Protein AF-A0A0V0T1G8-F1 (afdb_monomer_lite)

Secondary structure (DSSP, 8-state):
--SSHHHHHHHHHTT---TT----------------SPP-S---HHHHHHHHHHHHHHHHHHHHHHHHS-TT-HHHHHHHHHHHHHHT-------

Sequence (95 aa):
MEFNTSFESKLEIDSNYEDGAVITSLDFAHNLQFYETPPTVNMDYRRAVDLAIQRHQVLLAVEMAGRRFPKFSENYMKFLDGQLREINFQIAISS

Structure (mmCIF, N/CA/C/O backbone):
data_AF-A0A0V0T1G8-F1
#
_entry.id   AF-A0A0V0T1G8-F1
#
loop_
_atom_site.group_PDB
_atom_site.id
_atom_site.type_symbol
_atom_site.label_atom_id
_atom_site.label_alt_id
_atom_site.label_comp_id
_atom_site.label_asym_id
_atom_site.label_entity_id
_atom_site.label_seq_id
_atom_site.pdbx_PDB_ins_code
_atom_site.Cartn_x
_atom_site.Cartn_y
_atom_site.Cartn_z
_atom_site.occupancy
_atom_site.B_iso_or_equiv
_atom_site.auth_seq_id
_atom_site.auth_comp_id
_atom_site.auth_asym_id
_atom_site.auth_atom_id
_atom_site.pdbx_PDB_model_num
ATOM 1 N N . MET A 1 1 ? 21.473 -4.864 9.298 1.00 38.75 1 MET A N 1
ATOM 2 C CA . MET A 1 1 ? 20.460 -4.582 8.258 1.00 38.75 1 MET A CA 1
ATOM 3 C C . MET A 1 1 ? 19.327 -3.861 8.981 1.00 38.75 1 MET A C 1
ATOM 5 O O . MET A 1 1 ? 18.482 -4.518 9.559 1.00 38.75 1 MET A O 1
ATOM 9 N N . GLU A 1 2 ? 19.411 -2.531 9.095 1.00 44.78 2 GLU A N 1
ATOM 10 C CA . GLU A 1 2 ? 18.603 -1.698 10.018 1.00 44.78 2 GLU A CA 1
ATOM 11 C C . GLU A 1 2 ? 17.732 -0.676 9.261 1.00 44.78 2 GLU A C 1
ATOM 13 O O . GLU A 1 2 ? 17.569 0.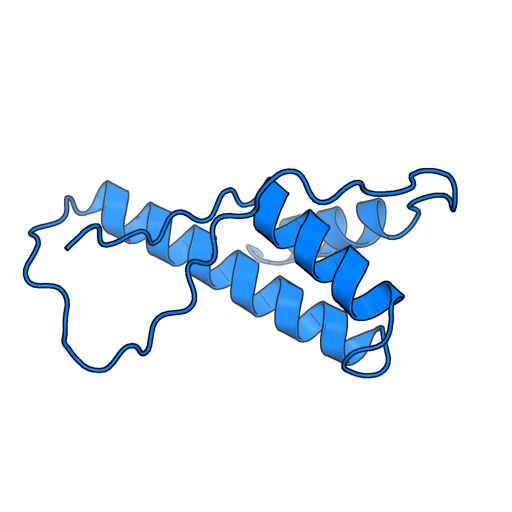461 9.683 1.00 44.78 2 GLU A O 1
ATOM 18 N N . PHE A 1 3 ? 17.191 -1.047 8.098 1.00 46.66 3 PHE A N 1
ATOM 19 C CA . PHE A 1 3 ? 16.413 -0.109 7.275 1.00 46.66 3 PHE A CA 1
ATOM 20 C C . PHE A 1 3 ? 14.951 0.076 7.736 1.00 46.66 3 PHE A C 1
ATOM 22 O O . PHE A 1 3 ? 14.299 1.009 7.276 1.00 46.66 3 PHE A O 1
ATOM 29 N N . ASN A 1 4 ? 14.441 -0.751 8.660 1.00 52.19 4 ASN A N 1
ATOM 30 C CA . ASN A 1 4 ? 13.016 -0.750 9.037 1.00 52.19 4 ASN A CA 1
ATOM 31 C C . ASN A 1 4 ? 12.676 0.073 10.291 1.00 52.19 4 ASN A C 1
ATOM 33 O O . ASN A 1 4 ? 11.540 0.518 10.432 1.00 52.19 4 ASN A O 1
ATOM 37 N N . THR A 1 5 ? 13.637 0.337 11.179 1.00 55.09 5 THR A N 1
ATOM 38 C CA . THR A 1 5 ? 13.366 0.987 12.476 1.00 55.09 5 THR A CA 1
ATOM 39 C C . THR A 1 5 ? 12.927 2.444 12.336 1.00 55.09 5 THR A C 1
ATOM 41 O O . THR A 1 5 ? 12.116 2.917 13.124 1.00 55.09 5 THR A O 1
ATOM 44 N N . SER A 1 6 ? 13.417 3.158 11.316 1.00 55.78 6 SER A N 1
ATOM 45 C CA . SER A 1 6 ? 13.070 4.569 11.088 1.00 55.78 6 SER A CA 1
ATOM 46 C C . SER A 1 6 ? 11.658 4.780 10.533 1.00 55.78 6 SER A C 1
ATOM 48 O O . SER A 1 6 ? 11.103 5.861 10.713 1.00 55.78 6 SER A O 1
ATOM 50 N N . PHE A 1 7 ? 11.097 3.805 9.816 1.00 57.19 7 PHE A N 1
ATOM 51 C CA . PHE A 1 7 ? 9.729 3.900 9.301 1.00 57.19 7 PHE A CA 1
ATOM 52 C C . PHE A 1 7 ? 8.729 3.473 10.375 1.00 57.19 7 PHE A C 1
ATOM 54 O O . PHE A 1 7 ? 7.765 4.187 10.630 1.00 57.19 7 PHE A O 1
ATOM 61 N N . GLU A 1 8 ? 9.012 2.371 11.075 1.00 53.88 8 GLU A N 1
ATOM 62 C CA . GLU A 1 8 ? 8.204 1.911 12.208 1.00 53.88 8 GLU A CA 1
ATOM 63 C C . GLU A 1 8 ? 8.099 2.977 13.311 1.00 53.88 8 GLU A C 1
ATOM 65 O O . GLU A 1 8 ? 7.002 3.215 13.817 1.00 53.88 8 GLU A O 1
ATOM 70 N N . SER A 1 9 ? 9.193 3.687 13.619 1.00 57.59 9 SER A N 1
ATOM 71 C CA . SER A 1 9 ? 9.179 4.782 14.599 1.00 57.59 9 SER A CA 1
ATOM 72 C C . SER A 1 9 ? 8.376 6.001 14.133 1.00 57.59 9 SER A C 1
ATOM 74 O O . SER A 1 9 ? 7.678 6.616 14.936 1.00 57.59 9 SER A O 1
ATOM 76 N N . LYS A 1 10 ? 8.401 6.332 12.834 1.00 56.81 10 LYS A N 1
ATOM 77 C CA . LYS A 1 10 ? 7.560 7.399 12.267 1.00 56.81 10 LYS A CA 1
ATOM 78 C C . LYS A 1 10 ? 6.067 7.049 12.386 1.00 56.81 10 LYS A C 1
ATOM 80 O O . LYS A 1 10 ? 5.278 7.873 12.830 1.00 56.81 10 LYS A O 1
ATOM 85 N N . LEU A 1 11 ? 5.709 5.791 12.118 1.00 54.38 11 LEU A N 1
ATOM 86 C CA . LEU A 1 11 ? 4.345 5.263 12.261 1.00 54.38 11 LEU A CA 1
ATOM 87 C C . LEU A 1 11 ? 3.858 5.118 13.715 1.00 54.38 11 LEU A C 1
ATOM 89 O O . LEU A 1 11 ? 2.660 4.936 13.960 1.00 54.38 11 LEU A O 1
ATOM 93 N N . GLU A 1 12 ? 4.759 5.112 14.696 1.00 52.22 12 GLU A N 1
ATOM 94 C CA . GLU A 1 12 ? 4.407 5.182 16.120 1.00 52.22 12 GLU A CA 1
ATOM 95 C C . GLU A 1 12 ? 4.017 6.601 16.544 1.00 52.22 12 GLU A C 1
ATOM 97 O O . GLU A 1 12 ? 3.050 6.764 17.291 1.00 52.22 12 GLU A O 1
ATOM 102 N N . ILE A 1 13 ? 4.703 7.620 16.020 1.00 50.94 13 ILE A N 1
ATOM 103 C CA . ILE A 1 13 ? 4.479 9.030 16.371 1.00 50.94 13 ILE A CA 1
ATOM 104 C C . ILE A 1 13 ? 3.107 9.522 15.877 1.00 50.94 13 ILE A C 1
ATOM 106 O O . ILE A 1 13 ? 2.407 10.214 16.616 1.00 50.94 13 ILE A O 1
ATOM 110 N N . ASP A 1 14 ? 2.667 9.080 14.697 1.00 50.06 14 ASP A N 1
ATOM 111 C CA . ASP A 1 14 ? 1.399 9.515 14.088 1.00 50.06 14 ASP A CA 1
ATOM 112 C C . ASP A 1 14 ? 0.146 8.822 14.669 1.00 50.06 14 ASP A C 1
ATOM 114 O O . ASP A 1 14 ? -0.978 9.086 14.244 1.00 50.06 14 ASP A O 1
ATOM 118 N N . SER A 1 15 ? 0.305 7.941 15.667 1.00 48.75 15 SER A N 1
ATOM 119 C CA . SER A 1 15 ? -0.818 7.255 16.332 1.00 48.75 15 SER A CA 1
ATOM 120 C C . SER A 1 15 ? -1.577 8.116 17.355 1.00 48.75 15 SER A C 1
ATOM 122 O O . SER A 1 15 ? -2.650 7.719 17.806 1.00 48.75 15 SER A O 1
ATOM 124 N N . ASN A 1 16 ? -1.067 9.310 17.677 1.00 44.91 16 ASN A N 1
ATOM 125 C CA . ASN A 1 16 ? -1.684 10.271 18.600 1.00 44.91 16 ASN A CA 1
ATOM 126 C C . ASN A 1 16 ? -2.586 11.290 17.872 1.00 44.91 16 ASN A C 1
ATOM 128 O O . ASN A 1 16 ? -2.522 12.489 18.142 1.00 44.91 16 ASN A O 1
ATOM 132 N N . TYR A 1 17 ? -3.387 10.841 16.902 1.00 49.03 17 TYR A N 1
ATOM 133 C CA . TYR A 1 17 ? -4.276 11.733 16.155 1.00 49.03 17 TYR A CA 1
ATOM 134 C C . TYR A 1 17 ? -5.554 12.014 16.965 1.00 49.03 17 TYR A C 1
ATOM 136 O O . TYR A 1 17 ? -6.399 11.137 17.138 1.00 49.03 17 TYR A O 1
ATOM 144 N N . GLU A 1 18 ? -5.651 13.235 17.494 1.00 45.75 18 GLU A N 1
ATOM 145 C CA . GLU A 1 18 ? -6.779 13.754 18.278 1.00 45.75 18 GLU A CA 1
ATOM 146 C C . GLU A 1 18 ? -8.108 13.754 17.490 1.00 45.75 18 GLU A C 1
ATOM 148 O O . GLU A 1 18 ? -8.156 14.005 16.283 1.00 45.75 18 GLU A O 1
ATOM 153 N N . ASP A 1 19 ? -9.193 13.505 18.227 1.00 49.22 19 ASP A N 1
ATOM 154 C CA . ASP A 1 19 ? -10.594 13.224 17.855 1.00 49.22 19 ASP A CA 1
ATOM 155 C C . ASP A 1 19 ? -11.364 14.388 17.171 1.00 49.22 19 ASP A C 1
ATOM 157 O O . ASP A 1 19 ? -12.555 14.592 17.386 1.00 49.22 19 ASP A O 1
ATOM 161 N N . GLY A 1 20 ? -10.693 15.216 16.364 1.00 45.19 20 GLY A N 1
ATOM 162 C CA . GLY A 1 20 ? -11.221 16.525 15.947 1.00 45.19 20 GLY A CA 1
ATOM 163 C C . GLY A 1 20 ? -11.610 16.706 14.477 1.00 45.19 20 GLY A C 1
ATOM 164 O O . GLY A 1 20 ? -12.249 17.704 14.147 1.00 45.19 20 GLY A O 1
ATOM 165 N N . ALA A 1 21 ? -11.244 15.800 13.568 1.00 41.84 21 ALA A N 1
ATOM 166 C CA . ALA A 1 21 ? -11.472 16.005 12.135 1.00 41.84 21 ALA A CA 1
ATOM 167 C C . ALA A 1 21 ? -12.566 15.072 11.597 1.00 41.84 21 ALA A C 1
ATOM 169 O O . ALA A 1 21 ? -12.334 13.891 11.339 1.00 41.84 21 ALA A O 1
ATOM 170 N N . VAL A 1 22 ? -13.764 15.623 11.378 1.00 43.78 22 VAL A N 1
ATOM 171 C CA . VAL A 1 22 ? -14.769 15.020 10.492 1.00 43.78 22 VAL A CA 1
ATOM 172 C C . VAL A 1 22 ? -14.164 14.992 9.089 1.00 43.78 22 VAL A C 1
ATOM 174 O O . VAL A 1 22 ? -14.121 16.013 8.405 1.00 43.78 22 VAL A O 1
ATOM 177 N N . ILE A 1 23 ? -13.649 13.833 8.676 1.00 48.25 23 ILE A N 1
ATOM 178 C CA . ILE A 1 23 ? -13.094 13.643 7.336 1.00 48.25 23 ILE A CA 1
ATOM 179 C C . ILE A 1 23 ? -14.272 13.567 6.366 1.00 48.25 23 ILE A C 1
ATOM 181 O O . ILE A 1 23 ? -14.877 12.515 6.161 1.00 48.25 23 ILE A O 1
ATOM 185 N N . THR A 1 24 ? -14.630 14.710 5.784 1.00 41.44 24 THR A N 1
ATOM 186 C CA . THR A 1 24 ? -15.438 14.731 4.570 1.00 41.44 24 THR A CA 1
ATOM 187 C C . THR A 1 24 ? -14.639 14.023 3.479 1.00 41.44 24 THR A C 1
ATOM 189 O O . THR A 1 24 ? -13.460 14.304 3.262 1.00 41.44 24 THR A O 1
ATOM 192 N N . SER A 1 25 ? -15.265 13.032 2.847 1.00 48.28 25 SER A N 1
ATOM 193 C CA . SER A 1 25 ? -14.669 12.157 1.841 1.00 48.28 25 SER A CA 1
ATOM 194 C C . SER A 1 25 ? -14.319 12.926 0.563 1.00 48.28 25 SER A C 1
ATOM 196 O O . SER A 1 25 ? -15.007 12.814 -0.449 1.00 48.28 25 SER A O 1
ATOM 198 N N . LEU A 1 26 ? -13.257 13.727 0.586 1.00 43.47 26 LEU A N 1
ATOM 199 C CA . LEU A 1 26 ? -12.688 14.288 -0.631 1.00 43.47 26 LEU A CA 1
ATOM 200 C C . LEU A 1 26 ? -11.815 13.201 -1.277 1.00 43.47 26 LEU A C 1
ATOM 202 O O . LEU A 1 26 ? -10.638 13.016 -0.952 1.00 43.47 26 LEU A O 1
ATOM 206 N N . ASP A 1 27 ? -12.508 12.387 -2.073 1.00 47.38 27 ASP A N 1
ATOM 207 C CA . ASP A 1 27 ? -12.052 11.630 -3.237 1.00 47.38 27 ASP A CA 1
ATOM 208 C C . ASP A 1 27 ? -10.658 11.001 -3.143 1.00 47.38 27 ASP A C 1
ATOM 210 O O . ASP A 1 27 ? -9.732 11.357 -3.873 1.00 47.38 27 ASP A O 1
ATOM 214 N N . PHE A 1 28 ? -10.519 9.962 -2.315 1.00 47.88 28 PHE A N 1
ATOM 215 C CA . PHE A 1 28 ? -9.586 8.904 -2.696 1.00 47.88 28 PHE A CA 1
ATOM 216 C C . PHE A 1 28 ? -10.239 8.164 -3.871 1.00 47.88 28 PHE A C 1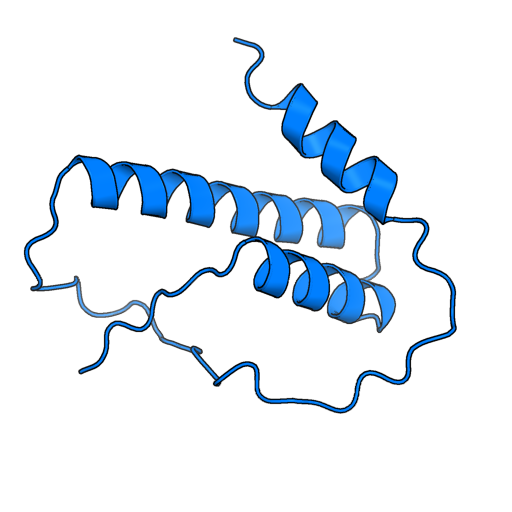
ATOM 218 O O . PHE A 1 28 ? -11.132 7.331 -3.675 1.00 47.88 28 PHE A O 1
ATOM 225 N N . ALA A 1 29 ? -9.869 8.545 -5.100 1.00 52.81 29 ALA A N 1
ATOM 226 C CA . ALA A 1 29 ? -10.328 7.883 -6.317 1.00 52.81 29 ALA A CA 1
ATOM 227 C C . ALA A 1 29 ? -10.193 6.366 -6.129 1.00 52.81 29 ALA A C 1
ATOM 229 O O . ALA A 1 29 ? -9.146 5.874 -5.702 1.00 52.81 29 ALA A O 1
ATOM 230 N N . HIS A 1 30 ? -11.288 5.634 -6.336 1.00 51.84 30 HIS A N 1
ATOM 231 C CA . HIS A 1 30 ? -11.357 4.212 -6.020 1.00 51.84 30 HIS A CA 1
ATOM 232 C C . HIS A 1 30 ? -10.450 3.410 -6.968 1.00 51.84 30 HIS A C 1
ATOM 234 O O . HIS A 1 30 ? -10.890 2.908 -7.995 1.00 51.84 30 HIS A O 1
ATOM 240 N N . ASN A 1 31 ? -9.176 3.264 -6.595 1.00 66.56 31 ASN A N 1
ATOM 241 C CA . ASN A 1 31 ? -8.144 2.495 -7.302 1.00 66.56 31 ASN A CA 1
ATOM 242 C C . ASN A 1 31 ? -8.230 0.988 -6.984 1.00 66.56 31 ASN A C 1
ATOM 244 O O . ASN A 1 31 ? -7.213 0.296 -6.906 1.00 66.56 31 ASN A O 1
ATOM 248 N N . LEU A 1 32 ? -9.437 0.474 -6.717 1.00 76.56 32 LEU A N 1
ATOM 249 C CA . LEU A 1 32 ? -9.626 -0.947 -6.451 1.00 76.56 32 LEU A CA 1
ATOM 250 C C . LEU A 1 32 ? -9.487 -1.709 -7.769 1.00 76.56 32 LEU A C 1
ATOM 252 O O . LEU A 1 32 ? -10.361 -1.647 -8.630 1.00 76.56 32 LEU A O 1
ATOM 256 N N . GLN A 1 33 ? -8.387 -2.442 -7.905 1.00 77.81 33 GLN A N 1
ATOM 257 C CA . GLN A 1 33 ? -8.075 -3.227 -9.091 1.00 77.81 33 GLN A CA 1
ATOM 258 C C . GLN A 1 33 ? -7.773 -4.675 -8.703 1.00 77.81 33 GLN A C 1
ATOM 260 O O . GLN A 1 33 ? -7.053 -4.945 -7.739 1.00 77.81 33 GLN A O 1
ATOM 265 N N . PHE A 1 34 ? -8.289 -5.613 -9.494 1.00 83.69 34 PHE A N 1
ATOM 266 C CA . PHE A 1 34 ? -7.829 -6.997 -9.470 1.00 83.69 34 PHE A CA 1
ATOM 267 C C . PHE A 1 34 ? -6.537 -7.107 -10.287 1.00 83.69 34 PHE A C 1
ATOM 269 O O . PHE A 1 34 ? -6.516 -6.791 -11.476 1.00 83.69 34 PHE A O 1
ATOM 276 N N . TYR A 1 35 ? -5.450 -7.548 -9.655 1.00 84.50 35 TYR A N 1
ATOM 277 C CA . TYR A 1 35 ? -4.153 -7.751 -10.310 1.00 84.50 35 TYR A CA 1
ATOM 278 C C . TYR A 1 35 ? -4.120 -9.081 -11.078 1.00 84.50 35 TYR A C 1
ATOM 280 O O . TYR A 1 35 ? -3.406 -10.006 -10.699 1.00 84.50 35 TYR A O 1
ATOM 288 N N . GLU A 1 36 ? -4.934 -9.196 -12.127 1.00 86.50 36 GLU A N 1
ATOM 289 C CA . GLU A 1 36 ? -5.022 -10.407 -12.954 1.00 86.50 36 GLU A CA 1
ATOM 290 C C . GLU A 1 36 ? -4.022 -10.381 -14.115 1.00 86.50 36 GLU A C 1
ATOM 292 O O . GLU A 1 36 ? -3.258 -11.324 -14.320 1.00 86.50 36 GLU A O 1
ATOM 297 N N . THR A 1 37 ? -3.996 -9.278 -14.864 1.00 84.75 37 THR A N 1
ATOM 298 C CA . THR A 1 37 ? -3.134 -9.126 -16.038 1.00 84.75 37 THR A CA 1
ATOM 299 C C . THR A 1 37 ? -1.838 -8.400 -15.680 1.00 84.75 37 THR A C 1
ATOM 301 O O . THR A 1 37 ? -1.901 -7.313 -15.093 1.00 84.75 37 THR A O 1
ATOM 304 N N . PRO A 1 38 ? -0.663 -8.927 -16.070 1.00 85.88 38 PRO A N 1
ATOM 305 C CA . PRO A 1 38 ? 0.597 -8.214 -15.907 1.00 85.88 38 PRO A CA 1
ATOM 306 C C . PRO A 1 38 ? 0.590 -6.865 -16.645 1.00 85.88 38 PRO A C 1
ATOM 308 O O . PRO A 1 38 ? 0.024 -6.772 -17.738 1.00 85.88 38 PRO A O 1
ATOM 311 N N . PRO A 1 39 ? 1.238 -5.824 -16.097 1.00 84.12 39 PRO A N 1
ATOM 312 C CA . PRO A 1 39 ? 1.375 -4.552 -16.794 1.00 84.12 39 PRO A CA 1
ATOM 313 C C . PRO A 1 39 ? 2.212 -4.720 -18.070 1.00 84.12 39 PRO A C 1
ATOM 315 O O . PRO A 1 39 ? 3.284 -5.319 -18.050 1.00 84.12 39 PRO A O 1
ATOM 318 N N . THR A 1 40 ? 1.736 -4.149 -19.177 1.00 85.69 40 THR A N 1
ATOM 319 C CA . THR A 1 40 ? 2.440 -4.112 -20.476 1.00 85.69 40 THR A CA 1
ATOM 320 C C . THR A 1 40 ? 3.287 -2.851 -20.658 1.00 85.69 40 THR A C 1
ATOM 322 O O . THR A 1 40 ? 4.013 -2.716 -21.642 1.00 85.69 40 THR A O 1
ATOM 325 N N . VAL A 1 41 ? 3.192 -1.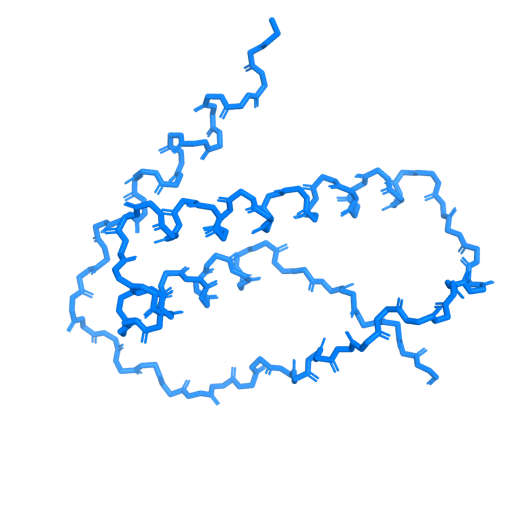911 -19.715 1.00 83.44 41 VAL A N 1
ATOM 326 C CA . VAL A 1 41 ? 3.891 -0.625 -19.746 1.00 83.44 41 VAL A CA 1
ATOM 327 C C . VAL A 1 41 ? 5.357 -0.815 -19.359 1.00 83.44 41 VAL A C 1
ATOM 329 O O . VAL A 1 41 ? 5.664 -1.319 -18.278 1.00 83.44 41 VAL A O 1
ATOM 332 N N . ASN A 1 42 ? 6.266 -0.349 -20.217 1.00 86.62 42 ASN A N 1
ATOM 333 C CA . ASN A 1 42 ? 7.688 -0.273 -19.891 1.00 86.62 42 ASN A CA 1
ATOM 334 C C . ASN A 1 42 ? 7.927 0.772 -18.796 1.00 86.62 42 ASN A C 1
ATOM 336 O O . ASN A 1 42 ? 7.419 1.893 -18.863 1.00 86.62 42 ASN A O 1
ATOM 340 N N . MET A 1 43 ? 8.738 0.414 -17.804 1.00 86.81 43 MET A N 1
ATOM 341 C CA . MET A 1 43 ? 9.016 1.247 -16.641 1.00 86.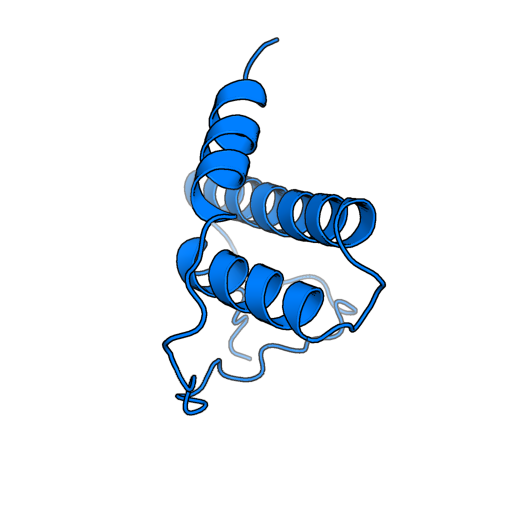81 43 MET A CA 1
ATOM 342 C C . MET A 1 43 ? 10.521 1.444 -16.476 1.00 86.81 43 MET A C 1
ATOM 344 O O . MET A 1 43 ? 11.291 0.493 -16.598 1.00 86.81 43 MET A O 1
ATOM 348 N N . ASP A 1 44 ? 10.934 2.678 -16.182 1.00 93.31 44 ASP A N 1
ATOM 349 C CA . ASP A 1 44 ? 12.319 2.964 -15.808 1.00 93.31 44 ASP A CA 1
ATOM 350 C C . ASP A 1 44 ? 12.688 2.265 -14.489 1.00 93.31 44 ASP A C 1
ATOM 352 O O . ASP A 1 44 ? 11.871 2.191 -13.569 1.00 93.31 44 ASP A O 1
ATOM 356 N N . TYR A 1 45 ? 13.930 1.791 -14.373 1.00 91.06 45 TYR A N 1
ATOM 357 C CA . TYR A 1 45 ? 14.382 1.037 -13.201 1.00 91.06 45 TYR A CA 1
ATOM 358 C C . TYR A 1 45 ? 14.231 1.835 -11.902 1.00 91.06 45 TYR A C 1
ATOM 360 O O . TYR A 1 45 ? 13.778 1.284 -10.900 1.00 91.06 45 TYR A O 1
ATOM 368 N N . ARG A 1 46 ? 14.554 3.137 -11.908 1.00 92.69 46 ARG A N 1
ATOM 369 C CA . ARG A 1 46 ? 14.416 3.974 -10.703 1.00 92.69 46 ARG A CA 1
ATOM 370 C C . ARG A 1 46 ? 12.961 4.050 -10.269 1.00 92.69 46 ARG A C 1
ATOM 372 O O . ARG A 1 46 ? 12.651 3.785 -9.116 1.00 92.69 46 ARG A O 1
ATOM 379 N N . ARG A 1 47 ? 12.067 4.285 -11.231 1.00 87.44 47 ARG A N 1
ATOM 380 C CA . ARG A 1 47 ? 10.623 4.310 -10.989 1.00 87.44 47 ARG A CA 1
ATOM 381 C C . ARG A 1 47 ? 10.098 2.970 -10.463 1.00 87.44 47 ARG A C 1
ATOM 383 O O . ARG A 1 47 ? 9.239 2.967 -9.588 1.00 87.44 47 ARG A O 1
ATOM 390 N N . ALA A 1 48 ? 10.613 1.847 -10.963 1.00 88.56 48 ALA A N 1
ATOM 391 C CA . ALA A 1 48 ? 10.247 0.520 -10.468 1.00 88.56 48 ALA A CA 1
ATOM 392 C C . ALA A 1 48 ? 10.668 0.310 -9.008 1.00 88.56 48 ALA A C 1
ATOM 394 O O . ALA A 1 48 ? 9.888 -0.214 -8.213 1.00 88.56 48 ALA A O 1
ATOM 395 N N . VAL A 1 49 ? 11.874 0.755 -8.645 1.00 91.06 49 VAL A N 1
ATOM 396 C CA . VAL A 1 49 ? 12.370 0.698 -7.264 1.00 91.06 49 VAL A CA 1
ATOM 397 C C . VAL A 1 49 ? 11.543 1.597 -6.347 1.00 91.06 49 VAL A C 1
ATOM 399 O O . VAL A 1 49 ? 11.099 1.132 -5.299 1.00 91.06 49 VAL A O 1
ATOM 402 N N . ASP A 1 50 ? 11.271 2.838 -6.752 1.00 89.06 50 ASP A N 1
ATOM 403 C CA . ASP A 1 50 ? 10.472 3.778 -5.959 1.00 89.06 50 ASP A CA 1
ATOM 404 C C . ASP A 1 50 ? 9.065 3.221 -5.690 1.00 89.06 50 ASP A C 1
ATOM 406 O O . ASP A 1 50 ? 8.602 3.216 -4.548 1.00 89.06 50 ASP A O 1
ATOM 410 N N . LEU A 1 51 ? 8.414 2.651 -6.711 1.00 87.38 51 LEU A N 1
ATOM 411 C CA . LEU A 1 51 ? 7.106 2.007 -6.562 1.00 87.38 51 LEU A CA 1
ATOM 412 C C . LEU A 1 51 ? 7.159 0.773 -5.654 1.00 87.38 51 LEU A C 1
ATOM 414 O O . LEU A 1 51 ? 6.233 0.553 -4.872 1.00 87.38 51 LEU A O 1
ATOM 418 N N . ALA A 1 52 ? 8.224 -0.029 -5.725 1.00 89.25 52 ALA A N 1
ATOM 419 C CA . ALA A 1 52 ? 8.400 -1.181 -4.843 1.00 89.25 52 ALA A CA 1
ATOM 420 C C . ALA A 1 52 ? 8.564 -0.753 -3.375 1.00 89.25 52 ALA A C 1
ATOM 422 O O . ALA A 1 52 ? 7.950 -1.356 -2.492 1.00 89.25 52 ALA A O 1
ATOM 423 N N . ILE A 1 53 ? 9.329 0.314 -3.117 1.00 89.69 53 ILE A N 1
ATOM 424 C CA . ILE A 1 53 ? 9.504 0.891 -1.777 1.00 89.69 53 ILE A CA 1
ATOM 425 C C . ILE A 1 53 ? 8.166 1.410 -1.245 1.00 89.69 53 ILE A C 1
ATOM 427 O O . ILE A 1 53 ? 7.758 1.037 -0.145 1.00 89.69 53 ILE A O 1
ATOM 431 N N . GLN A 1 54 ? 7.442 2.202 -2.039 1.00 87.25 54 GLN A N 1
ATOM 432 C CA . GLN A 1 54 ? 6.128 2.713 -1.642 1.00 87.25 54 GLN A CA 1
ATOM 433 C C . GLN A 1 54 ? 5.132 1.573 -1.385 1.00 87.25 54 GLN A C 1
ATOM 435 O O . GLN A 1 54 ? 4.415 1.577 -0.385 1.00 87.25 54 GLN A O 1
ATOM 440 N N . ARG A 1 55 ? 5.111 0.539 -2.241 1.00 88.81 55 ARG A N 1
ATOM 441 C CA . ARG A 1 55 ? 4.238 -0.627 -2.048 1.00 88.81 55 ARG A CA 1
ATOM 442 C C . ARG A 1 55 ? 4.570 -1.366 -0.757 1.00 88.81 55 ARG A C 1
ATOM 444 O O . ARG A 1 55 ? 3.654 -1.804 -0.064 1.00 88.81 55 ARG A O 1
ATOM 451 N N . HIS A 1 56 ? 5.851 -1.500 -0.429 1.00 90.00 56 HIS A N 1
ATOM 452 C CA . HIS A 1 56 ? 6.281 -2.129 0.813 1.00 90.00 56 HIS A CA 1
ATOM 453 C C . HIS A 1 56 ? 5.790 -1.351 2.042 1.00 90.00 56 HIS A C 1
ATOM 455 O O . HIS A 1 56 ? 5.224 -1.956 2.950 1.00 90.00 56 HIS A O 1
ATOM 461 N N . GLN A 1 57 ? 5.899 -0.019 2.028 1.00 87.88 57 GLN A N 1
ATOM 462 C CA . GLN A 1 57 ? 5.378 0.849 3.092 1.00 87.88 57 GLN A CA 1
ATOM 463 C C . GLN A 1 57 ? 3.865 0.685 3.290 1.00 87.88 57 GLN A C 1
ATOM 465 O O . GLN A 1 57 ? 3.402 0.563 4.423 1.00 87.88 57 GLN A O 1
ATOM 470 N N . VAL A 1 58 ? 3.095 0.589 2.198 1.00 88.62 58 VAL A N 1
ATOM 471 C CA . VAL A 1 58 ? 1.647 0.324 2.267 1.00 88.62 58 VAL A CA 1
ATOM 472 C C . VAL A 1 58 ? 1.353 -1.017 2.945 1.00 88.62 58 VAL A C 1
ATOM 474 O O . VAL A 1 58 ? 0.470 -1.100 3.797 1.00 88.62 58 VAL A O 1
ATOM 477 N N . LEU A 1 59 ? 2.076 -2.079 2.579 1.00 92.06 59 LEU A N 1
ATOM 478 C CA . LEU A 1 59 ? 1.864 -3.408 3.163 1.00 92.06 59 LEU A CA 1
ATOM 479 C C . LEU A 1 59 ? 2.212 -3.438 4.658 1.00 92.06 59 LEU A C 1
ATOM 481 O O . LEU A 1 59 ? 1.476 -4.047 5.434 1.00 92.06 59 LEU A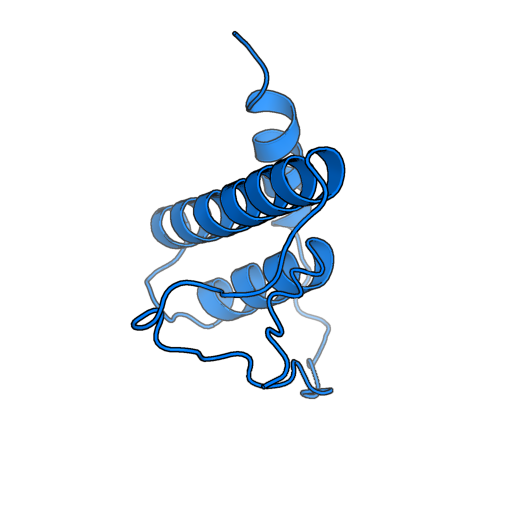 O 1
ATOM 485 N N . LEU A 1 60 ? 3.268 -2.730 5.068 1.00 92.31 60 LEU A N 1
ATOM 486 C CA . LEU A 1 60 ? 3.622 -2.569 6.480 1.00 92.31 60 LEU A CA 1
ATOM 487 C C . LEU A 1 60 ? 2.538 -1.816 7.259 1.00 92.31 60 LEU A C 1
ATOM 489 O O . LEU A 1 60 ? 2.153 -2.256 8.341 1.00 92.31 60 LEU A O 1
ATOM 493 N N . ALA A 1 61 ? 1.981 -0.736 6.704 1.00 88.81 61 ALA A N 1
ATOM 494 C CA . ALA A 1 61 ? 0.877 -0.016 7.338 1.00 88.81 61 ALA A CA 1
ATOM 495 C C . ALA A 1 61 ? -0.351 -0.926 7.555 1.00 88.81 61 ALA A C 1
ATOM 497 O O . ALA A 1 61 ? -0.959 -0.900 8.625 1.00 88.81 61 ALA A O 1
ATOM 498 N N . VAL A 1 62 ? -0.675 -1.792 6.584 1.00 90.25 62 VAL A N 1
ATOM 499 C CA . VAL A 1 62 ? -1.745 -2.802 6.711 1.00 90.25 62 VAL A CA 1
ATOM 500 C C . VAL A 1 62 ? -1.464 -3.795 7.835 1.00 90.25 62 VAL A C 1
ATOM 502 O O . VAL A 1 62 ? -2.361 -4.092 8.632 1.00 90.25 62 VAL A O 1
ATOM 505 N N . GLU A 1 63 ? -0.234 -4.294 7.926 1.00 93.31 63 GLU A N 1
ATOM 506 C CA . GLU A 1 63 ? 0.173 -5.206 8.994 1.00 93.31 63 GLU A CA 1
ATOM 507 C C . GLU A 1 63 ? 0.076 -4.538 10.373 1.00 93.31 63 GLU A C 1
ATOM 509 O O . GLU A 1 63 ? -0.510 -5.099 11.301 1.00 93.31 63 GLU A O 1
ATOM 514 N N . MET A 1 64 ? 0.585 -3.313 10.502 1.00 90.50 64 MET A N 1
ATOM 515 C CA . MET A 1 64 ? 0.554 -2.558 11.754 1.00 90.50 64 MET A CA 1
ATOM 516 C C . MET A 1 64 ? -0.871 -2.235 12.195 1.00 90.50 64 MET A C 1
ATOM 518 O O . MET A 1 64 ? -1.198 -2.408 13.371 1.00 90.50 64 MET A O 1
ATOM 522 N N . ALA A 1 65 ? -1.745 -1.848 11.264 1.00 90.25 65 ALA A N 1
ATOM 523 C CA . ALA A 1 65 ? -3.159 -1.632 11.549 1.00 90.25 65 ALA A CA 1
ATOM 524 C C . ALA A 1 65 ? -3.822 -2.907 12.090 1.00 90.25 65 ALA A C 1
ATOM 526 O O . ALA A 1 65 ? -4.557 -2.849 13.073 1.00 90.25 65 ALA A O 1
ATOM 527 N N . GLY A 1 66 ? -3.522 -4.065 11.488 1.00 91.06 66 GLY A N 1
ATOM 528 C CA . GLY A 1 66 ? -4.066 -5.360 11.907 1.00 91.06 66 GLY A CA 1
ATOM 529 C C . GLY A 1 66 ? -3.560 -5.842 13.269 1.00 91.06 66 GLY A C 1
ATOM 530 O O . GLY A 1 66 ? -4.269 -6.578 13.950 1.00 91.06 66 GLY A O 1
ATOM 531 N N . ARG A 1 67 ? -2.360 -5.418 13.685 1.00 91.94 67 ARG A N 1
ATOM 532 C CA . ARG A 1 67 ? -1.825 -5.688 15.030 1.00 91.94 67 ARG A CA 1
ATOM 533 C C . ARG A 1 67 ? -2.406 -4.755 16.096 1.00 91.94 67 ARG A C 1
ATOM 535 O O . ARG A 1 67 ? -2.544 -5.170 17.242 1.00 91.94 67 ARG A O 1
ATOM 542 N N . ARG A 1 68 ? -2.701 -3.499 15.739 1.00 88.38 68 ARG A N 1
ATOM 543 C CA . ARG A 1 68 ? -3.095 -2.437 16.685 1.00 88.38 68 ARG A CA 1
ATOM 544 C C . ARG A 1 68 ? -4.601 -2.329 16.901 1.00 88.38 68 ARG A C 1
ATOM 546 O O . ARG A 1 68 ? -5.032 -2.003 18.002 1.00 88.38 68 ARG A O 1
ATOM 553 N N . PHE A 1 69 ? -5.401 -2.592 15.872 1.00 92.56 69 PHE A N 1
ATOM 554 C CA . PHE A 1 69 ? -6.841 -2.351 15.901 1.00 92.56 69 PHE A CA 1
ATOM 555 C C . PHE A 1 69 ? -7.622 -3.597 15.468 1.00 92.56 69 PHE A C 1
ATOM 557 O O . PHE A 1 69 ? -7.171 -4.328 14.582 1.00 92.56 69 PHE A O 1
ATOM 564 N N . PRO A 1 70 ? -8.833 -3.832 16.013 1.00 90.56 70 PRO A N 1
ATOM 565 C CA . PRO A 1 70 ? -9.750 -4.809 15.442 1.00 90.56 70 PRO A CA 1
ATOM 566 C C . PRO A 1 70 ? -9.985 -4.509 13.960 1.00 90.56 70 PRO A C 1
ATOM 568 O O . PRO A 1 70 ? -10.210 -3.353 13.576 1.00 90.56 70 PRO A O 1
ATOM 571 N N . LYS A 1 71 ? -9.928 -5.550 13.126 1.00 86.94 71 LYS A N 1
ATOM 572 C CA . LYS A 1 71 ? -10.084 -5.424 11.674 1.00 86.94 71 LYS A CA 1
ATOM 573 C C . LYS A 1 71 ? -11.402 -4.720 11.346 1.00 86.94 71 LYS A C 1
ATOM 575 O O . LYS A 1 71 ? -12.440 -5.084 11.890 1.00 86.94 71 LYS A O 1
ATOM 580 N N . PHE A 1 72 ? -11.345 -3.743 10.443 1.00 84.88 72 PHE A N 1
ATOM 581 C CA . PHE A 1 72 ? -12.491 -2.928 10.014 1.00 84.88 72 PHE A CA 1
ATOM 582 C C . PHE A 1 72 ? -13.110 -2.023 11.093 1.00 84.88 72 PHE A C 1
ATOM 584 O O . PHE A 1 72 ? -14.166 -1.442 10.855 1.00 84.88 72 PHE A O 1
ATOM 591 N N . SER A 1 73 ? -12.473 -1.860 12.258 1.00 89.19 73 SER A N 1
ATOM 592 C CA . SER A 1 73 ? -12.867 -0.797 13.191 1.00 89.19 73 SER A CA 1
ATOM 593 C C . SER A 1 73 ? -12.651 0.588 12.575 1.00 89.19 73 SER A C 1
ATOM 595 O O . SER A 1 73 ? -11.844 0.765 11.662 1.00 89.19 73 SER A O 1
ATOM 597 N N . GLU A 1 74 ? -13.343 1.597 13.096 1.00 89.50 74 GLU A N 1
ATOM 598 C CA . GLU A 1 74 ? -13.188 2.976 12.624 1.00 89.50 74 GLU A CA 1
ATOM 599 C C . GLU A 1 74 ? -11.728 3.453 12.720 1.00 89.50 74 GLU A C 1
ATOM 601 O O . GLU A 1 74 ? -11.200 4.012 11.762 1.00 89.50 74 GLU A O 1
ATOM 606 N N . ASN A 1 75 ? -11.038 3.133 13.819 1.00 86.00 75 ASN A N 1
ATOM 607 C CA . ASN A 1 75 ? -9.622 3.463 14.010 1.00 86.00 75 ASN A CA 1
ATOM 608 C C . ASN A 1 75 ? -8.708 2.733 13.016 1.00 86.00 75 ASN A C 1
ATOM 610 O O . ASN A 1 75 ? -7.755 3.325 12.516 1.00 86.00 75 ASN A O 1
ATOM 614 N N . TYR A 1 76 ? -9.024 1.478 12.674 1.00 87.81 76 TYR A N 1
ATOM 615 C CA . TYR A 1 76 ? -8.324 0.737 11.620 1.00 87.81 76 TYR A CA 1
ATOM 616 C C . TYR A 1 76 ? -8.454 1.449 10.267 1.00 87.81 76 TYR A C 1
ATOM 618 O O . TYR A 1 76 ? -7.458 1.663 9.579 1.00 87.81 76 TYR A O 1
ATOM 626 N N . MET A 1 77 ? -9.678 1.843 9.903 1.00 86.25 77 MET A N 1
ATOM 627 C CA . MET A 1 77 ? -9.955 2.502 8.626 1.00 86.25 77 MET A CA 1
ATOM 628 C C . MET A 1 77 ? -9.337 3.904 8.559 1.00 86.25 77 MET A C 1
ATOM 630 O O . MET A 1 77 ? -8.707 4.226 7.557 1.00 86.25 77 MET A O 1
ATOM 634 N N . LYS A 1 78 ? -9.447 4.706 9.629 1.00 87.81 78 LYS A N 1
ATOM 635 C CA . LYS A 1 78 ? -8.836 6.044 9.721 1.00 87.81 78 LYS A CA 1
ATOM 636 C C . LYS A 1 78 ? -7.312 5.984 9.626 1.00 87.81 78 LYS A C 1
ATOM 638 O O . LYS A 1 78 ? -6.723 6.745 8.864 1.00 87.81 78 LYS A O 1
ATOM 643 N N . PHE A 1 79 ? -6.680 5.062 10.356 1.00 87.38 79 PHE A N 1
ATOM 644 C CA . PHE A 1 79 ? -5.229 4.880 10.306 1.00 87.38 79 PHE A CA 1
ATOM 645 C C . PHE A 1 79 ? -4.764 4.508 8.894 1.00 87.38 79 PHE A C 1
ATOM 647 O O . PHE A 1 79 ? -3.839 5.123 8.369 1.00 87.38 79 PHE A O 1
ATOM 654 N N . LEU A 1 80 ? -5.421 3.534 8.253 1.00 86.31 80 LEU A N 1
ATOM 655 C CA . LEU A 1 80 ? -5.050 3.129 6.898 1.00 86.31 80 LEU A CA 1
ATOM 656 C C . LEU A 1 80 ? -5.285 4.221 5.862 1.00 86.31 80 LEU A C 1
ATOM 658 O O . LEU A 1 80 ? -4.417 4.419 5.019 1.00 86.31 80 LEU A O 1
ATOM 662 N N . ASP A 1 81 ? -6.412 4.931 5.915 1.00 83.94 81 ASP A N 1
ATOM 663 C CA . ASP A 1 81 ? -6.681 6.027 4.979 1.00 83.94 81 ASP A CA 1
ATOM 664 C C . ASP A 1 81 ? -5.617 7.129 5.100 1.00 83.94 81 ASP A C 1
ATOM 666 O O . ASP A 1 81 ? -5.068 7.569 4.089 1.00 83.94 81 ASP A O 1
ATOM 670 N N . GLY A 1 82 ? -5.238 7.500 6.329 1.00 84.19 82 GLY A N 1
ATOM 671 C CA . GLY A 1 82 ? -4.160 8.461 6.577 1.00 84.19 82 GLY A CA 1
ATOM 672 C C . GLY A 1 82 ? -2.822 8.016 5.979 1.00 84.19 82 GLY A C 1
ATOM 673 O O . GLY A 1 82 ? -2.190 8.767 5.236 1.00 84.19 82 GLY A O 1
ATOM 674 N N . GLN A 1 83 ? -2.435 6.762 6.224 1.00 84.75 83 GLN A N 1
ATOM 675 C CA . GLN A 1 83 ? -1.187 6.194 5.709 1.00 84.75 83 GLN A CA 1
ATOM 676 C C . GLN A 1 83 ? -1.165 6.084 4.179 1.00 84.75 83 GLN A C 1
ATOM 678 O O . GLN A 1 83 ? -0.174 6.429 3.534 1.00 84.75 83 GLN A O 1
ATOM 683 N N . LEU A 1 84 ? -2.267 5.648 3.564 1.00 82.19 84 LEU A N 1
ATOM 684 C CA . LEU A 1 84 ? -2.375 5.545 2.107 1.00 82.19 84 LEU A CA 1
ATOM 685 C C . LEU A 1 84 ? -2.297 6.916 1.421 1.00 82.19 84 LEU A C 1
ATOM 687 O O . LEU A 1 84 ? -1.693 7.023 0.349 1.00 82.19 84 LEU A O 1
ATOM 691 N N . ARG A 1 85 ? -2.870 7.960 2.037 1.00 80.06 85 ARG A N 1
ATOM 692 C CA . ARG A 1 85 ? -2.765 9.343 1.550 1.00 80.06 85 ARG A CA 1
ATOM 693 C C . ARG A 1 85 ? -1.344 9.886 1.665 1.00 80.06 85 ARG A C 1
ATOM 695 O O . ARG A 1 85 ? -0.878 10.510 0.716 1.00 80.06 85 ARG A O 1
ATOM 702 N N . GLU A 1 86 ? -0.647 9.628 2.772 1.00 82.31 86 GLU A N 1
ATOM 703 C CA . GLU A 1 86 ? 0.734 10.095 2.968 1.00 82.31 86 GLU A CA 1
ATOM 704 C C . GLU A 1 86 ? 1.705 9.449 1.972 1.00 82.31 86 GLU A C 1
ATOM 706 O O . GLU A 1 86 ? 2.529 10.135 1.368 1.00 82.31 86 GLU A O 1
ATOM 711 N N . ILE A 1 87 ? 1.573 8.139 1.742 1.00 78.38 87 ILE A N 1
ATOM 712 C CA . ILE A 1 87 ? 2.431 7.407 0.799 1.00 78.38 87 ILE A CA 1
ATOM 713 C C . ILE A 1 87 ? 2.146 7.835 -0.659 1.00 78.38 87 ILE A C 1
ATOM 715 O O . ILE A 1 87 ? 2.977 7.606 -1.539 1.00 78.38 87 ILE A O 1
ATOM 719 N N . ASN A 1 88 ? 0.998 8.485 -0.921 1.00 72.56 88 ASN A N 1
ATOM 720 C CA . ASN A 1 88 ? 0.527 8.919 -2.243 1.00 72.56 88 ASN A CA 1
ATOM 721 C C . ASN A 1 88 ? 0.711 7.820 -3.301 1.00 72.56 88 ASN A C 1
ATOM 723 O O . ASN A 1 88 ? 1.272 8.025 -4.383 1.00 72.56 88 ASN A O 1
ATOM 727 N N . PHE A 1 89 ? 0.285 6.609 -2.946 1.00 66.12 89 PHE A N 1
ATOM 728 C CA . PHE A 1 89 ? 0.519 5.432 -3.763 1.00 66.12 89 PHE A CA 1
ATOM 729 C C . PHE A 1 89 ? -0.386 5.433 -4.999 1.00 66.12 89 PHE A C 1
ATOM 731 O O . PHE A 1 89 ? -1.522 4.958 -4.972 1.00 66.12 89 PHE A O 1
ATOM 738 N N . GLN A 1 90 ? 0.127 5.965 -6.105 1.00 58.84 90 GLN A N 1
ATOM 739 C CA . GLN A 1 90 ? -0.549 5.974 -7.398 1.00 58.84 90 GLN A CA 1
ATOM 740 C C . GLN A 1 90 ? -0.131 4.751 -8.221 1.00 58.84 90 GLN A C 1
ATOM 742 O O . GLN A 1 90 ? 0.689 4.847 -9.131 1.00 58.84 90 GLN A O 1
ATOM 747 N N . ILE A 1 91 ? -0.744 3.595 -7.952 1.00 54.69 91 ILE A N 1
ATOM 748 C CA . ILE A 1 91 ? -0.953 2.605 -9.018 1.00 54.69 91 ILE A CA 1
ATOM 749 C C . ILE A 1 91 ? -2.320 2.906 -9.624 1.00 54.69 91 ILE A C 1
ATOM 751 O O . ILE A 1 91 ? -3.298 2.206 -9.399 1.00 54.69 91 ILE A O 1
ATOM 755 N N . ALA A 1 92 ? -2.396 4.003 -10.368 1.00 44.97 92 ALA A N 1
ATOM 756 C CA . ALA A 1 92 ? -3.376 4.096 -11.431 1.00 44.97 92 ALA A CA 1
ATOM 757 C C . ALA A 1 92 ? -2.641 3.629 -12.686 1.00 44.97 92 ALA A C 1
ATOM 759 O O . ALA A 1 92 ? -1.942 4.405 -13.337 1.00 44.97 92 ALA A O 1
ATOM 760 N N . ILE A 1 93 ? -2.741 2.335 -12.997 1.00 41.41 93 ILE A N 1
ATOM 761 C CA . ILE A 1 93 ? -2.533 1.914 -14.380 1.00 41.41 93 ILE A CA 1
ATOM 762 C C . ILE A 1 93 ? -3.782 2.421 -15.097 1.00 41.41 93 ILE A C 1
ATOM 764 O O . ILE A 1 93 ? -4.806 1.747 -15.110 1.00 41.41 93 ILE A O 1
ATOM 768 N N . SER A 1 94 ? -3.745 3.665 -15.577 1.00 36.75 94 SER A N 1
ATOM 769 C CA . SER A 1 94 ? -4.779 4.168 -16.474 1.00 36.75 94 SER A CA 1
ATOM 770 C C . SER A 1 94 ? -4.780 3.258 -17.700 1.00 36.75 94 SER A C 1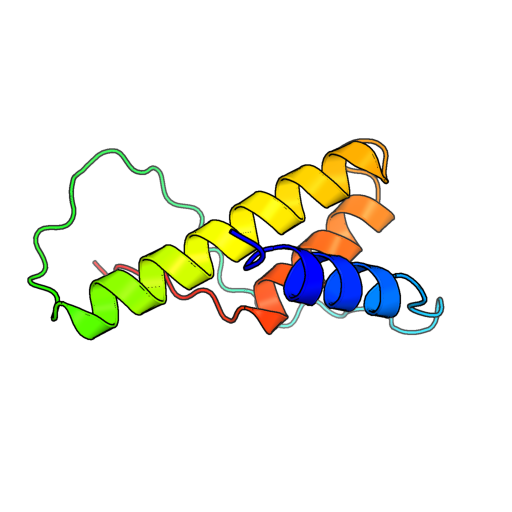
ATOM 772 O O . SER A 1 94 ? -3.783 3.224 -18.427 1.00 36.75 94 SER A O 1
ATOM 774 N N . SER A 1 95 ? -5.849 2.479 -17.856 1.00 36.59 95 SER A N 1
ATOM 775 C CA . SER A 1 95 ? -6.169 1.758 -19.090 1.00 36.59 95 SER A CA 1
ATOM 776 C C . SER A 1 95 ? -6.343 2.722 -20.252 1.00 36.59 95 SER A C 1
ATOM 778 O O . SER A 1 95 ? -7.029 3.746 -20.017 1.00 36.59 95 SER A O 1
#

Radius of gyration: 15.3 Å; chains: 1; bounding box: 36×27×39 Å

pLDDT: mean 72.03, std 19.17, range [36.59, 93.31]

Foldseek 3Di:
DPPCPVLVVVLVVVLPDDPPDPDDPPDPPPPDDDPPDDDPDDDDPVRVVLLVVLVVQLVVQLVVLVVPDPPPDPSSVVSSVVSCVVSVNDPPPPD